Protein AF-A0AA47BTU5-F1 (afdb_monomer_lite)

Foldseek 3Di:
DDPDPDDDPPPPPPPDDDPPDQPDDDPPDDLVNLVVQLVVCVVVVVLVNSLVSLVVSCVVCVPPVQVVLVSLLSNLVSCVVVVVLVSSLVSLVVSLVCCVDPPCVVSYDCVSNVVSVVSNVVSVVVVVVVVVVVVVVVVQVVCVVVVHHDDPPDD

Radius of gyration: 24.14 Å; chains: 1; bounding box: 78×40×60 Å

pLDDT: mean 88.35, std 15.56, range [38.66, 98.88]

Structure (mmCIF, N/CA/C/O backbone):
data_AF-A0AA47BTU5-F1
#
_entry.id   AF-A0AA47BTU5-F1
#
loop_
_atom_site.group_PDB
_atom_site.id
_atom_site.type_symbol
_atom_site.label_atom_id
_atom_site.label_alt_id
_atom_site.label_comp_id
_atom_site.label_asym_id
_atom_site.label_entity_id
_atom_site.label_seq_id
_atom_site.pdbx_PDB_ins_code
_atom_site.Cartn_x
_atom_site.Cartn_y
_atom_site.Cartn_z
_atom_site.occupancy
_atom_site.B_iso_or_equiv
_atom_site.auth_seq_id
_atom_site.auth_comp_id
_atom_site.auth_asym_id
_atom_site.auth_atom_id
_atom_site.pdbx_PDB_model_num
ATOM 1 N N . MET A 1 1 ? -62.247 22.358 -17.827 1.00 45.25 1 MET A N 1
ATOM 2 C CA . MET A 1 1 ? -60.966 23.062 -17.586 1.00 45.25 1 MET A CA 1
ATOM 3 C C . MET A 1 1 ? -60.131 22.240 -16.612 1.00 45.25 1 MET A C 1
ATOM 5 O O . MET A 1 1 ? -60.279 22.400 -15.410 1.00 45.25 1 MET A O 1
ATOM 9 N N . SER A 1 2 ? -59.291 21.331 -17.106 1.00 38.66 2 SER A N 1
ATOM 10 C CA . SER A 1 2 ? -58.324 20.588 -16.287 1.00 38.66 2 SER A CA 1
ATOM 11 C C . SER A 1 2 ? -56.917 21.027 -16.691 1.00 38.66 2 SER A C 1
ATOM 13 O O . SER A 1 2 ? -56.407 20.650 -17.743 1.00 38.66 2 SER A O 1
ATOM 15 N N . LYS A 1 3 ? -56.288 21.888 -15.881 1.00 52.09 3 LYS A N 1
ATOM 16 C CA . LYS A 1 3 ? -54.864 22.195 -16.054 1.00 52.09 3 LYS A CA 1
ATOM 17 C C . LYS A 1 3 ? -54.056 21.037 -15.480 1.00 52.09 3 LYS A C 1
ATOM 19 O O . LYS A 1 3 ? -53.862 20.935 -14.274 1.00 52.09 3 LYS A O 1
ATOM 24 N N . LEU A 1 4 ? -53.601 20.182 -16.387 1.00 56.94 4 LEU A N 1
ATOM 25 C CA . LEU A 1 4 ? -52.515 19.234 -16.197 1.00 56.94 4 LEU A CA 1
ATOM 26 C C . LEU A 1 4 ? -51.273 20.009 -15.711 1.00 56.94 4 LEU A C 1
ATOM 28 O O . LEU A 1 4 ? -50.679 20.772 -16.471 1.00 56.94 4 LEU A O 1
ATOM 32 N N . ARG A 1 5 ? -50.897 19.873 -14.434 1.00 55.66 5 ARG A N 1
ATOM 33 C CA . ARG A 1 5 ? -49.618 20.386 -13.908 1.00 55.66 5 ARG A CA 1
ATOM 34 C C . ARG A 1 5 ? -48.661 19.218 -13.739 1.00 55.66 5 ARG A C 1
ATOM 36 O O . ARG A 1 5 ? -48.581 18.584 -12.696 1.00 55.66 5 ARG A O 1
ATOM 43 N N . TRP A 1 6 ? -47.975 18.936 -14.835 1.00 59.50 6 TRP A N 1
ATOM 44 C CA . TRP A 1 6 ? -47.004 17.870 -15.003 1.00 59.50 6 TRP A CA 1
ATOM 45 C C . TRP A 1 6 ? -45.601 18.398 -14.702 1.00 59.50 6 TRP A C 1
ATOM 47 O O . TRP A 1 6 ? -44.899 18.752 -15.629 1.00 59.50 6 TRP A O 1
ATOM 57 N N . TYR A 1 7 ? -45.198 18.522 -13.436 1.00 61.72 7 TYR A N 1
ATOM 58 C CA . TYR A 1 7 ? -43.794 18.796 -13.081 1.00 61.72 7 TYR A CA 1
ATOM 59 C C . TYR A 1 7 ? -43.521 18.302 -11.655 1.00 61.72 7 TYR A C 1
ATOM 61 O O . TYR A 1 7 ? -43.920 18.957 -10.693 1.00 61.72 7 TYR A O 1
ATOM 69 N N . PRO A 1 8 ? -42.879 17.126 -11.519 1.00 52.03 8 PRO A N 1
ATOM 70 C CA . PRO A 1 8 ? -41.523 17.151 -10.976 1.00 52.03 8 PRO A CA 1
ATOM 71 C C . PRO A 1 8 ? -40.633 16.070 -11.618 1.00 52.03 8 PRO A C 1
ATOM 73 O O . PRO A 1 8 ? -40.110 15.205 -10.929 1.00 52.03 8 PRO A O 1
ATOM 76 N N . PHE A 1 9 ? -40.462 16.074 -12.943 1.00 53.12 9 PHE A N 1
ATOM 77 C CA . PHE A 1 9 ? -39.547 15.120 -13.602 1.00 53.12 9 PHE A CA 1
ATOM 78 C C . PHE A 1 9 ? -38.161 15.714 -13.919 1.00 53.12 9 PHE A C 1
ATOM 80 O O . PHE A 1 9 ? -37.234 14.992 -14.264 1.00 53.12 9 PHE A O 1
ATOM 87 N N . ILE A 1 10 ? -37.982 17.030 -13.763 1.00 57.59 10 ILE A N 1
ATOM 88 C CA . ILE A 1 10 ? -36.786 17.743 -14.248 1.00 57.59 10 ILE A CA 1
ATOM 89 C C . ILE A 1 10 ? -35.705 17.996 -13.180 1.00 57.59 10 ILE A C 1
ATOM 91 O O . ILE A 1 10 ? -34.577 18.320 -13.532 1.00 57.59 10 ILE A O 1
ATOM 95 N N . CYS A 1 11 ? -35.958 17.736 -11.893 1.00 52.91 11 CYS A N 1
ATOM 96 C CA . CYS A 1 11 ? -34.945 17.955 -10.844 1.00 52.91 11 CYS A CA 1
ATOM 97 C C . CYS A 1 11 ? -34.056 16.737 -10.514 1.00 52.91 11 CYS A C 1
ATOM 99 O O . CYS A 1 11 ? -33.128 16.874 -9.725 1.00 52.91 11 CYS A O 1
ATOM 101 N N . ILE A 1 12 ? -34.292 15.553 -11.097 1.00 59.56 12 ILE A N 1
ATOM 102 C CA . ILE A 1 12 ? -33.595 14.306 -10.699 1.00 59.56 12 ILE A CA 1
ATOM 103 C C . ILE A 1 12 ? -32.366 13.984 -11.583 1.00 59.56 12 ILE A C 1
ATOM 105 O O . ILE A 1 12 ? -31.502 13.204 -11.192 1.00 59.56 12 ILE A O 1
ATOM 109 N N . LEU A 1 13 ? -32.206 14.628 -12.743 1.00 57.44 13 LEU A N 1
ATOM 110 C CA . LEU A 1 13 ? -31.162 14.285 -13.728 1.00 57.44 13 LEU A CA 1
ATOM 111 C C . LEU A 1 13 ? -29.791 14.965 -13.524 1.00 57.44 13 LEU A C 1
ATOM 113 O O . LEU A 1 13 ? -28.863 14.691 -14.280 1.00 57.44 13 LEU A O 1
ATOM 117 N N . ALA A 1 14 ? -29.615 15.811 -12.505 1.00 57.91 14 ALA A N 1
ATOM 118 C CA . ALA A 1 14 ? -28.391 16.610 -12.336 1.00 57.91 14 ALA A CA 1
ATOM 119 C C . ALA A 1 14 ? -27.249 15.932 -11.539 1.00 57.91 14 ALA A C 1
ATOM 121 O O . ALA A 1 14 ? -26.208 16.551 -11.339 1.00 57.91 14 ALA A O 1
ATOM 122 N N . LEU A 1 15 ? -27.393 14.675 -11.093 1.00 60.06 15 LEU A N 1
ATOM 123 C CA . LEU A 1 15 ? -26.379 13.995 -10.257 1.00 60.06 15 LEU A CA 1
ATOM 124 C C . LEU A 1 15 ? -25.435 13.042 -11.018 1.00 60.06 15 LEU A C 1
ATOM 126 O O . LEU A 1 15 ? -24.566 12.423 -10.407 1.00 60.06 15 LEU A O 1
ATOM 130 N N . PHE A 1 16 ? -25.550 12.933 -12.344 1.00 59.44 16 PHE A N 1
ATOM 131 C CA . PHE A 1 16 ? -24.781 11.976 -13.149 1.00 59.44 16 PHE A CA 1
ATOM 132 C C . PHE A 1 16 ? -23.864 12.647 -14.175 1.00 59.44 16 PHE A C 1
ATOM 134 O O . PHE A 1 16 ? -24.066 12.461 -15.367 1.00 59.44 16 PHE A O 1
ATOM 141 N N . SER A 1 17 ? -22.824 13.389 -13.779 1.00 54.69 17 SER A N 1
ATOM 142 C CA . SER A 1 17 ? -21.679 13.526 -14.699 1.00 54.69 17 SER A CA 1
ATOM 143 C C . SER A 1 17 ? -20.407 14.057 -14.052 1.00 54.69 17 SER A C 1
ATOM 145 O O . SER A 1 17 ? -20.026 15.205 -14.225 1.00 54.69 17 SER A O 1
ATOM 147 N N . CYS A 1 18 ? -19.702 13.181 -13.344 1.00 52.81 18 CYS A N 1
ATOM 148 C CA . CYS A 1 18 ? -18.249 13.288 -13.206 1.00 52.81 18 CYS A CA 1
ATOM 149 C C . CYS A 1 18 ? -17.637 11.881 -13.202 1.00 52.81 18 CYS A C 1
ATOM 151 O O . CYS A 1 18 ? -16.821 11.524 -12.354 1.00 52.81 18 CYS A O 1
ATOM 153 N N . ALA A 1 19 ? -18.041 11.043 -14.163 1.00 61.81 19 ALA A N 1
ATOM 154 C CA . ALA A 1 19 ? -17.304 9.823 -14.471 1.00 61.81 19 ALA A CA 1
ATOM 155 C C . ALA A 1 19 ? -15.995 10.226 -15.171 1.00 61.81 19 ALA A C 1
ATOM 157 O O . ALA A 1 19 ? -15.905 10.274 -16.397 1.00 61.81 19 ALA A O 1
ATOM 158 N N . GLY A 1 20 ? -14.984 10.597 -14.380 1.00 59.19 20 GLY A N 1
ATOM 159 C CA . GLY A 1 20 ? -13.660 10.940 -14.883 1.00 59.19 20 GLY A CA 1
ATOM 160 C C . GLY A 1 20 ? -13.059 9.753 -15.632 1.00 59.19 20 GLY A C 1
ATOM 161 O O . GLY A 1 20 ? -12.618 8.786 -15.011 1.00 59.19 20 GLY A O 1
ATOM 162 N N . ARG A 1 21 ? -13.040 9.825 -16.968 1.00 67.44 21 ARG A N 1
ATOM 163 C CA . ARG A 1 21 ? -12.449 8.798 -17.835 1.00 67.44 21 ARG A CA 1
ATOM 164 C C . ARG A 1 21 ? -10.985 8.575 -17.435 1.00 67.44 21 ARG A C 1
ATOM 166 O O . ARG A 1 21 ? -10.254 9.524 -17.130 1.00 67.44 21 ARG A O 1
ATOM 173 N N . ILE A 1 22 ? -10.551 7.319 -17.385 1.00 65.88 22 ILE A N 1
ATOM 174 C CA . ILE A 1 22 ? -9.131 6.998 -17.210 1.00 65.88 22 ILE A CA 1
ATOM 175 C C . ILE A 1 22 ? -8.420 7.439 -18.495 1.00 65.88 22 ILE A C 1
ATOM 177 O O . ILE A 1 22 ? -8.830 7.050 -19.588 1.00 65.88 22 ILE A O 1
ATOM 181 N N . LYS A 1 23 ? -7.412 8.314 -18.372 1.00 71.19 23 LYS A N 1
ATOM 182 C CA . LYS A 1 23 ? -6.594 8.748 -19.511 1.00 71.19 23 LYS A CA 1
ATOM 183 C C . LYS A 1 23 ? -5.896 7.510 -20.084 1.00 71.19 23 LYS A C 1
ATOM 185 O O . LYS A 1 23 ? -5.436 6.672 -19.310 1.00 71.19 23 LYS A O 1
ATOM 190 N N . GLN A 1 24 ? -5.866 7.376 -21.410 1.00 78.25 24 GLN A N 1
ATOM 191 C CA . GLN A 1 24 ? -5.160 6.269 -22.058 1.00 78.25 24 GLN A CA 1
ATOM 192 C C . GLN A 1 24 ? -3.696 6.245 -21.595 1.00 78.25 24 GLN A C 1
ATOM 194 O O . GLN A 1 24 ? -3.078 7.301 -21.449 1.00 78.25 24 GLN A O 1
ATOM 199 N N . ILE A 1 25 ? -3.187 5.044 -21.311 1.00 86.94 25 ILE A N 1
ATOM 200 C CA . ILE A 1 25 ? -1.791 4.842 -20.923 1.00 86.94 25 ILE A CA 1
ATOM 201 C C . ILE A 1 25 ? -0.948 4.910 -22.182 1.00 86.94 25 ILE A C 1
ATOM 203 O O . ILE A 1 25 ? -1.197 4.172 -23.134 1.00 86.94 25 ILE A O 1
ATOM 207 N N . ASP A 1 26 ? 0.065 5.760 -22.144 1.00 89.19 26 ASP A N 1
ATOM 208 C CA . ASP A 1 26 ? 1.062 5.847 -23.195 1.00 89.19 26 ASP A CA 1
ATOM 209 C C . ASP A 1 26 ? 1.895 4.546 -23.236 1.00 89.19 26 ASP A C 1
ATOM 211 O O . ASP A 1 26 ? 2.387 4.086 -22.192 1.00 89.19 26 ASP A O 1
ATOM 215 N N . PRO A 1 27 ? 2.027 3.891 -24.398 1.00 89.50 27 PRO A N 1
ATOM 216 C CA . PRO A 1 27 ? 2.898 2.731 -24.556 1.00 89.50 27 PRO A CA 1
ATOM 217 C C . PRO A 1 27 ? 4.356 2.995 -24.154 1.00 89.50 27 PRO A C 1
ATOM 219 O O . PRO A 1 27 ? 4.998 2.071 -23.663 1.00 89.50 27 PRO A O 1
ATOM 222 N N . GLU A 1 28 ? 4.842 4.232 -24.280 1.00 92.38 28 GLU A N 1
ATOM 223 C CA . GLU A 1 28 ? 6.251 4.604 -24.077 1.00 92.38 28 GLU A CA 1
ATOM 224 C C . GLU A 1 28 ? 6.577 5.069 -22.647 1.00 92.38 28 GLU A C 1
ATOM 226 O O . GLU A 1 28 ? 7.697 5.492 -22.358 1.00 92.38 28 GLU A O 1
ATOM 231 N N . TRP A 1 29 ? 5.616 5.013 -21.719 1.00 94.12 29 TRP A N 1
ATOM 232 C CA . TRP A 1 29 ? 5.878 5.376 -20.324 1.00 94.12 29 TRP A CA 1
ATOM 233 C C . TRP A 1 29 ? 6.939 4.488 -19.687 1.00 94.12 29 TRP A C 1
ATOM 235 O O . TRP A 1 29 ? 6.750 3.281 -19.609 1.00 94.12 29 TRP A O 1
ATOM 245 N N . THR A 1 30 ? 7.976 5.128 -19.144 1.00 96.44 30 THR A N 1
ATOM 246 C CA . THR A 1 30 ? 9.008 4.526 -18.289 1.00 96.44 30 THR A CA 1
ATOM 247 C C . THR A 1 30 ? 8.463 4.142 -16.909 1.00 96.44 30 THR A C 1
ATOM 249 O O . THR A 1 30 ? 7.379 4.595 -16.516 1.00 96.44 30 THR A O 1
ATOM 252 N N . GLU A 1 31 ? 9.230 3.374 -16.119 1.00 95.56 31 GLU A N 1
ATOM 253 C CA . GLU A 1 31 ? 8.848 3.038 -14.738 1.00 95.56 31 GLU A CA 1
ATOM 254 C C . GLU A 1 31 ? 8.541 4.294 -13.914 1.00 95.56 31 GLU A C 1
ATOM 256 O O . GLU A 1 31 ? 7.499 4.394 -13.263 1.00 95.56 31 GLU A O 1
ATOM 261 N N . GLU A 1 32 ? 9.412 5.301 -13.996 1.00 95.69 32 GLU A N 1
ATOM 262 C CA . GLU A 1 32 ? 9.258 6.567 -13.277 1.00 95.69 32 GLU A CA 1
ATOM 263 C C . GLU A 1 32 ? 7.968 7.299 -13.646 1.00 95.69 32 GLU A C 1
ATOM 265 O O . GLU A 1 32 ? 7.334 7.926 -12.788 1.00 95.69 32 GLU A O 1
ATOM 270 N N . MET A 1 33 ? 7.557 7.222 -14.915 1.00 96.62 33 MET A N 1
ATOM 271 C CA . MET A 1 33 ? 6.343 7.882 -15.371 1.00 96.62 33 MET A CA 1
ATOM 272 C C . MET A 1 33 ? 5.103 7.252 -14.736 1.00 96.62 33 MET A C 1
ATOM 274 O O . MET A 1 33 ? 4.218 7.988 -14.295 1.00 96.62 33 MET A O 1
ATOM 278 N N . PHE A 1 34 ? 5.061 5.924 -14.581 1.00 97.50 34 PHE A N 1
ATOM 279 C CA . PHE A 1 34 ? 3.972 5.264 -13.854 1.00 97.50 34 PHE A CA 1
ATOM 280 C C . PHE A 1 34 ? 3.856 5.770 -12.414 1.00 97.50 34 PHE A C 1
ATOM 282 O O . PHE A 1 34 ? 2.764 6.147 -11.983 1.00 97.50 34 PHE A O 1
ATOM 289 N N . PHE A 1 35 ? 4.974 5.854 -11.689 1.00 97.38 35 PHE A N 1
ATOM 290 C CA . PHE A 1 35 ? 4.983 6.350 -10.309 1.00 97.38 35 PHE A CA 1
ATOM 291 C C . PHE A 1 35 ? 4.602 7.828 -10.216 1.00 97.38 35 PHE A C 1
ATOM 293 O O . PHE A 1 35 ? 3.815 8.213 -9.346 1.00 97.38 35 PHE A O 1
ATOM 300 N N . ARG A 1 36 ? 5.103 8.663 -11.134 1.00 97.12 36 ARG A N 1
ATOM 301 C CA . ARG A 1 36 ? 4.740 10.084 -11.207 1.00 97.12 36 ARG A CA 1
ATOM 302 C C . ARG A 1 36 ? 3.235 10.252 -11.415 1.00 97.12 36 ARG A C 1
ATOM 304 O O . ARG A 1 36 ? 2.592 10.983 -10.665 1.00 97.12 36 ARG A O 1
ATOM 311 N N . GLN A 1 37 ? 2.664 9.559 -12.398 1.00 96.44 37 GLN A N 1
ATOM 312 C CA . GLN A 1 37 ? 1.238 9.659 -12.721 1.00 96.44 37 GLN A CA 1
ATOM 313 C C . GLN A 1 37 ? 0.353 9.070 -11.615 1.00 96.44 37 GLN A C 1
ATOM 315 O O . GLN A 1 37 ? -0.711 9.619 -11.319 1.00 96.44 37 GLN A O 1
ATOM 320 N N . ALA A 1 38 ? 0.790 7.989 -10.963 1.00 96.88 38 ALA A N 1
ATOM 321 C CA . ALA A 1 38 ? 0.096 7.419 -9.812 1.00 96.88 38 ALA A CA 1
ATOM 322 C C . ALA A 1 38 ? 0.076 8.376 -8.618 1.00 96.88 38 ALA A C 1
ATOM 324 O O . ALA A 1 38 ? -0.971 8.528 -7.986 1.00 96.88 38 ALA A O 1
ATOM 325 N N . ARG A 1 39 ? 1.181 9.081 -8.352 1.00 96.19 39 ARG A N 1
ATOM 326 C CA . ARG A 1 39 ? 1.242 10.102 -7.300 1.00 96.19 39 ARG A CA 1
ATOM 327 C C . ARG A 1 39 ? 0.346 11.300 -7.602 1.00 96.19 39 ARG A C 1
ATOM 329 O O . ARG A 1 39 ? -0.452 11.664 -6.751 1.00 96.19 39 ARG A O 1
ATOM 336 N N . LEU A 1 40 ? 0.374 11.823 -8.827 1.00 96.69 40 LEU A N 1
ATOM 337 C CA . LEU A 1 40 ? -0.550 12.891 -9.231 1.00 96.69 40 LEU A CA 1
ATOM 338 C C . LEU A 1 40 ? -2.015 12.465 -9.054 1.00 96.69 40 LEU A C 1
ATOM 340 O O . LEU A 1 40 ? -2.827 13.207 -8.511 1.00 96.69 40 LEU A O 1
ATOM 344 N N . ALA A 1 41 ? -2.356 11.232 -9.440 1.00 95.94 41 ALA A N 1
ATOM 345 C CA . ALA A 1 41 ? -3.695 10.700 -9.207 1.00 95.94 41 ALA A CA 1
ATOM 346 C C . ALA A 1 41 ? -4.030 10.574 -7.708 1.00 95.94 41 ALA A C 1
ATOM 348 O O . ALA A 1 41 ? -5.185 10.754 -7.330 1.00 95.94 41 ALA A O 1
ATOM 349 N N . MET A 1 42 ? -3.051 10.271 -6.855 1.00 95.75 42 MET A N 1
ATOM 350 C CA . MET A 1 42 ? -3.219 10.227 -5.400 1.00 95.75 42 MET A CA 1
ATOM 351 C C . MET A 1 42 ? -3.466 11.603 -4.789 1.00 95.75 42 MET A C 1
ATOM 353 O O . MET A 1 42 ? -4.358 11.716 -3.945 1.00 95.75 42 MET A O 1
ATOM 357 N N . ASP A 1 43 ? -2.717 12.611 -5.230 1.00 96.19 43 ASP A N 1
ATOM 358 C CA . ASP A 1 43 ? -2.848 14.003 -4.787 1.00 96.19 43 ASP A CA 1
ATOM 359 C C . ASP A 1 43 ? -4.217 14.580 -5.189 1.00 96.19 43 ASP A C 1
ATOM 361 O O . ASP A 1 43 ? -4.830 15.341 -4.445 1.00 96.19 43 ASP A O 1
ATOM 365 N N . GLU A 1 44 ? -4.762 14.127 -6.321 1.00 96.00 44 GLU A N 1
ATOM 366 C CA . GLU A 1 44 ? -6.119 14.442 -6.787 1.00 96.00 44 GLU A CA 1
ATOM 367 C C . GLU A 1 44 ? -7.220 13.545 -6.175 1.00 96.00 44 GLU A C 1
ATOM 369 O O . GLU A 1 44 ? -8.365 13.577 -6.634 1.00 96.00 44 GLU A O 1
ATOM 374 N N . TYR A 1 45 ? -6.905 12.693 -5.191 1.00 95.25 45 TYR A N 1
ATOM 375 C CA . TYR A 1 45 ? -7.830 11.714 -4.586 1.00 95.25 45 TYR A CA 1
ATOM 376 C C . TYR A 1 45 ? -8.461 10.719 -5.589 1.00 95.25 45 TYR A C 1
ATOM 378 O O . TYR A 1 45 ? -9.438 10.026 -5.291 1.00 95.25 45 TYR A O 1
ATOM 386 N N . ARG A 1 46 ? -7.886 10.573 -6.788 1.00 95.50 46 ARG A N 1
ATOM 387 C CA . ARG A 1 46 ? -8.323 9.650 -7.849 1.00 95.50 46 ARG A CA 1
ATOM 388 C C . ARG A 1 46 ? -7.758 8.245 -7.626 1.00 95.50 46 ARG A C 1
ATOM 390 O O . ARG A 1 46 ? -7.048 7.694 -8.468 1.00 95.50 46 ARG A O 1
ATOM 397 N N . TYR A 1 47 ? -8.132 7.623 -6.510 1.00 96.38 47 TYR A N 1
ATOM 398 C CA . TYR A 1 47 ? -7.589 6.333 -6.061 1.00 96.38 47 TYR A CA 1
ATOM 399 C C . TYR A 1 47 ? -7.695 5.199 -7.083 1.00 96.38 47 TYR A C 1
ATOM 401 O O . TYR A 1 47 ? -6.724 4.482 -7.305 1.00 96.38 47 TYR A O 1
ATOM 409 N N . LYS A 1 48 ? -8.833 5.070 -7.778 1.00 95.88 48 LYS A N 1
ATOM 410 C CA . LYS A 1 48 ? -9.006 4.047 -8.826 1.00 95.88 48 LYS A CA 1
ATOM 411 C C . LYS A 1 48 ? -7.994 4.204 -9.965 1.00 95.88 48 LYS A C 1
ATOM 413 O O . LYS A 1 48 ? -7.518 3.213 -10.506 1.00 95.88 48 LYS A O 1
ATOM 418 N N . ARG A 1 49 ? -7.645 5.447 -10.311 1.00 95.38 49 ARG A N 1
ATOM 419 C CA . ARG A 1 49 ? -6.658 5.744 -11.353 1.00 95.38 49 ARG A CA 1
ATOM 420 C C . ARG A 1 49 ? -5.239 5.433 -10.875 1.00 95.38 49 ARG A C 1
ATOM 422 O O . ARG A 1 49 ? -4.483 4.831 -11.625 1.00 95.38 49 ARG A O 1
ATOM 429 N N . ALA A 1 50 ? -4.905 5.771 -9.630 1.00 97.38 50 ALA A N 1
ATOM 430 C CA . ALA A 1 50 ? -3.620 5.400 -9.039 1.00 97.38 50 ALA A CA 1
ATOM 431 C C . ALA A 1 50 ? -3.441 3.871 -8.969 1.00 97.38 50 ALA A C 1
ATOM 433 O O . ALA A 1 50 ? -2.414 3.354 -9.401 1.00 97.38 50 ALA A O 1
ATOM 434 N N . LEU A 1 51 ? -4.474 3.140 -8.521 1.00 97.75 51 LEU A N 1
ATOM 435 C CA . LEU A 1 51 ? -4.493 1.671 -8.534 1.00 97.75 51 LEU A CA 1
ATOM 436 C C . LEU A 1 51 ? -4.264 1.109 -9.937 1.00 97.75 51 LEU A C 1
ATOM 438 O O . LEU A 1 51 ? -3.502 0.159 -10.093 1.00 97.75 51 LEU A O 1
ATOM 442 N N . TYR A 1 52 ? -4.907 1.701 -10.945 1.00 96.81 52 TYR A N 1
ATOM 443 C CA . TYR A 1 52 ? -4.739 1.291 -12.334 1.00 96.81 52 TYR A CA 1
ATOM 444 C C . TYR A 1 52 ? -3.297 1.488 -12.816 1.00 96.81 52 TYR A C 1
ATOM 446 O O . TYR A 1 52 ? -2.714 0.555 -13.358 1.00 96.81 52 TYR A O 1
ATOM 454 N N . TYR A 1 53 ? -2.684 2.648 -12.562 1.00 97.69 53 TYR A N 1
ATOM 455 C CA . TYR A 1 53 ? -1.299 2.903 -12.967 1.00 97.69 53 TYR A CA 1
ATOM 456 C C . TYR A 1 53 ? -0.298 1.959 -12.292 1.00 97.69 53 TYR A C 1
ATOM 458 O O . TYR A 1 53 ? 0.539 1.388 -12.986 1.00 97.69 53 TYR A O 1
ATOM 466 N N . TYR A 1 54 ? -0.419 1.714 -10.984 1.00 98.31 54 TYR A N 1
ATOM 467 C CA . TYR A 1 54 ? 0.426 0.722 -10.308 1.00 98.31 54 TYR A CA 1
ATOM 468 C C . TYR A 1 54 ? 0.169 -0.707 -10.802 1.00 98.31 54 TYR A C 1
ATOM 470 O O . TYR A 1 54 ? 1.103 -1.495 -10.915 1.00 98.31 54 TYR A O 1
ATOM 478 N N . GLY A 1 55 ? -1.081 -1.048 -11.124 1.00 97.69 55 GLY A N 1
ATOM 479 C CA . GLY A 1 55 ? -1.422 -2.343 -11.712 1.00 97.69 55 GLY A CA 1
ATOM 480 C C . GLY A 1 55 ? -0.755 -2.556 -13.070 1.00 97.69 55 GLY A C 1
ATOM 481 O O . GLY A 1 55 ? -0.155 -3.601 -13.295 1.00 97.69 55 GLY A O 1
ATOM 482 N N . VAL A 1 56 ? -0.800 -1.556 -13.954 1.00 97.38 56 VAL A N 1
ATOM 483 C CA . VAL A 1 56 ? -0.151 -1.656 -15.271 1.00 97.38 56 VAL A CA 1
ATOM 484 C C . VAL A 1 56 ? 1.369 -1.656 -15.156 1.00 97.38 56 VAL A C 1
ATOM 486 O O . VAL A 1 56 ? 2.014 -2.408 -15.882 1.00 97.38 56 VAL A O 1
ATOM 489 N N . PHE A 1 57 ? 1.940 -0.897 -14.219 1.00 98.12 57 PHE A N 1
ATOM 490 C CA . PHE A 1 57 ? 3.368 -0.966 -13.915 1.00 98.12 57 PHE A CA 1
ATOM 491 C C . PHE A 1 57 ? 3.814 -2.402 -13.586 1.00 98.12 57 PHE A C 1
ATOM 493 O O . PHE A 1 57 ? 4.744 -2.902 -14.210 1.00 98.12 57 PHE A O 1
ATOM 500 N N . LEU A 1 58 ? 3.104 -3.091 -12.684 1.00 98.06 58 LEU A N 1
ATOM 501 C CA . LEU A 1 58 ? 3.424 -4.471 -12.287 1.00 98.06 58 LEU A CA 1
ATOM 502 C C . LEU A 1 58 ? 3.323 -5.475 -13.447 1.00 98.06 58 LEU A C 1
ATOM 504 O O . LEU A 1 58 ? 4.012 -6.488 -13.439 1.00 98.06 58 LEU A O 1
ATOM 508 N N . VAL A 1 59 ? 2.474 -5.196 -14.440 1.00 97.44 59 VAL A N 1
ATOM 509 C CA . VAL A 1 59 ? 2.343 -6.028 -15.646 1.00 97.44 59 VAL A CA 1
ATOM 510 C C . VAL A 1 59 ? 3.453 -5.734 -16.657 1.00 97.44 59 VAL A C 1
ATOM 512 O O . VAL A 1 59 ? 3.960 -6.661 -17.280 1.00 97.44 59 VAL A O 1
ATOM 515 N N . ARG A 1 60 ? 3.826 -4.461 -16.847 1.00 97.00 60 ARG A N 1
ATOM 516 C CA . ARG A 1 60 ? 4.831 -4.053 -17.846 1.00 97.00 60 ARG A CA 1
ATOM 517 C C . ARG A 1 60 ? 6.272 -4.262 -17.384 1.00 97.00 60 ARG A C 1
ATOM 519 O O . ARG A 1 60 ? 7.132 -4.493 -18.224 1.00 97.00 60 ARG A O 1
ATOM 526 N N . TYR A 1 61 ? 6.522 -4.197 -16.078 1.00 97.06 61 TYR A N 1
ATOM 527 C CA . TYR A 1 61 ? 7.857 -4.302 -15.481 1.00 97.06 61 TYR A CA 1
ATOM 528 C C . TYR A 1 61 ? 7.917 -5.400 -14.405 1.00 97.06 61 TYR A C 1
ATOM 530 O O . TYR A 1 61 ? 8.247 -5.109 -13.253 1.00 97.06 61 TYR A O 1
ATOM 538 N N . PRO A 1 62 ? 7.595 -6.665 -14.742 1.00 96.44 62 PRO A N 1
ATOM 539 C CA . PRO A 1 62 ? 7.483 -7.742 -13.754 1.00 96.44 62 PRO A CA 1
ATOM 540 C C . PRO A 1 62 ? 8.817 -8.089 -13.073 1.00 96.44 62 PRO A C 1
ATOM 542 O O . PRO A 1 62 ? 8.821 -8.599 -11.956 1.00 96.44 62 PRO A O 1
ATOM 545 N N . GLU A 1 63 ? 9.945 -7.794 -13.722 1.00 96.06 63 GLU A N 1
ATOM 546 C CA . GLU A 1 63 ? 11.295 -8.084 -13.217 1.00 96.06 63 GLU A CA 1
ATOM 547 C C . GLU A 1 63 ? 11.894 -6.936 -12.394 1.00 96.06 63 GLU A C 1
ATOM 549 O O . GLU A 1 63 ? 12.943 -7.094 -11.769 1.00 96.06 63 GLU A O 1
ATOM 554 N N . ASN A 1 64 ? 11.2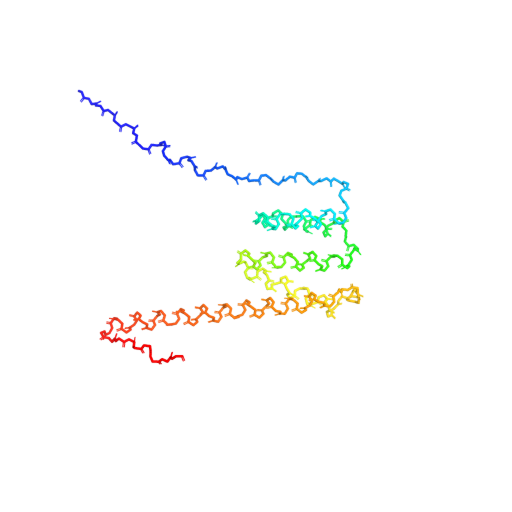33 -5.774 -12.340 1.00 97.00 64 ASN A N 1
ATOM 555 C CA . ASN A 1 64 ? 11.697 -4.651 -11.529 1.00 97.00 64 ASN A CA 1
ATOM 556 C C . ASN A 1 64 ? 11.279 -4.853 -10.064 1.00 97.00 64 ASN A C 1
ATOM 558 O O . ASN A 1 64 ? 10.416 -4.153 -9.533 1.00 97.00 64 ASN A O 1
ATOM 562 N N . TYR A 1 65 ? 11.878 -5.850 -9.408 1.00 97.12 65 TYR A N 1
ATOM 563 C CA . TYR A 1 65 ? 11.527 -6.291 -8.056 1.00 97.12 65 TYR A CA 1
ATOM 564 C C . TYR A 1 65 ? 11.613 -5.168 -7.013 1.00 97.12 65 TYR A C 1
ATOM 566 O O . TYR A 1 65 ? 10.780 -5.116 -6.101 1.00 97.12 65 TYR A O 1
ATOM 574 N N . GLN A 1 66 ? 12.576 -4.245 -7.154 1.00 96.31 66 GLN A N 1
ATOM 575 C CA . GLN A 1 66 ? 12.704 -3.106 -6.242 1.00 96.31 66 GLN A CA 1
ATOM 576 C C . GLN A 1 66 ? 11.503 -2.162 -6.328 1.00 96.31 66 GLN A C 1
ATOM 578 O O . GLN A 1 66 ? 11.025 -1.700 -5.292 1.00 96.31 66 GLN A O 1
ATOM 583 N N . LEU A 1 67 ? 11.008 -1.859 -7.532 1.00 97.50 67 LEU A N 1
ATOM 584 C CA . LEU A 1 67 ? 9.844 -0.988 -7.705 1.00 97.50 67 LEU A CA 1
ATOM 585 C C . LEU A 1 67 ? 8.516 -1.743 -7.582 1.00 97.50 67 LEU A C 1
ATOM 587 O O . LEU A 1 67 ? 7.524 -1.153 -7.150 1.00 97.50 67 LEU A O 1
ATOM 591 N N . ALA A 1 68 ? 8.488 -3.044 -7.870 1.00 97.94 68 ALA A N 1
ATOM 592 C CA . ALA A 1 68 ? 7.310 -3.890 -7.701 1.00 97.94 68 ALA A CA 1
ATOM 593 C C . ALA A 1 68 ? 6.819 -3.878 -6.249 1.00 97.94 68 ALA A C 1
ATOM 595 O O . ALA A 1 68 ? 5.644 -3.600 -6.008 1.00 97.94 68 ALA A O 1
ATOM 596 N N . ILE A 1 69 ? 7.722 -4.050 -5.272 1.00 98.25 69 ILE A N 1
ATOM 597 C CA . ILE A 1 69 ? 7.337 -4.021 -3.852 1.00 98.25 69 ILE A CA 1
ATOM 598 C C . ILE A 1 69 ? 6.773 -2.651 -3.434 1.00 98.25 69 ILE A C 1
ATOM 600 O O . ILE A 1 69 ? 5.875 -2.574 -2.595 1.00 98.25 69 ILE A O 1
ATOM 604 N N . VAL A 1 70 ? 7.246 -1.561 -4.057 1.00 98.38 70 VAL A N 1
ATOM 605 C CA . VAL A 1 70 ? 6.705 -0.213 -3.821 1.00 98.38 70 VAL A CA 1
ATOM 606 C C . VAL A 1 70 ? 5.291 -0.102 -4.381 1.00 98.38 70 VAL A C 1
ATOM 608 O O . VAL A 1 70 ? 4.389 0.333 -3.670 1.00 98.38 70 VAL A O 1
ATOM 611 N N . ALA A 1 71 ? 5.082 -0.503 -5.636 1.00 98.62 71 ALA A N 1
ATOM 612 C CA . ALA A 1 71 ? 3.774 -0.441 -6.283 1.00 98.62 71 ALA A CA 1
ATOM 613 C C . ALA A 1 71 ? 2.733 -1.316 -5.562 1.00 98.62 71 ALA A C 1
ATOM 615 O O . ALA A 1 71 ? 1.578 -0.915 -5.412 1.00 98.62 71 ALA A O 1
ATOM 616 N N . GLU A 1 72 ? 3.132 -2.491 -5.078 1.00 98.69 72 GLU A N 1
ATOM 617 C CA . GLU A 1 72 ? 2.278 -3.374 -4.278 1.00 98.69 72 GLU A CA 1
ATOM 618 C C . GLU A 1 72 ? 1.876 -2.730 -2.952 1.00 98.69 72 GLU A C 1
ATOM 620 O O . GLU A 1 72 ? 0.683 -2.678 -2.634 1.00 98.69 72 GLU A O 1
ATOM 625 N N . TYR A 1 73 ? 2.842 -2.164 -2.221 1.00 98.75 73 TYR A N 1
ATOM 626 C CA . TYR A 1 73 ? 2.557 -1.422 -0.995 1.00 98.75 73 TYR A CA 1
ATOM 627 C C . TYR A 1 73 ? 1.610 -0.246 -1.249 1.00 98.75 73 TYR A C 1
ATOM 629 O O . TYR A 1 73 ? 0.638 -0.064 -0.517 1.00 98.75 73 TYR A O 1
ATOM 637 N N . GLU A 1 74 ? 1.844 0.536 -2.303 1.00 98.56 74 GLU A N 1
ATOM 638 C CA . GLU A 1 74 ? 0.987 1.671 -2.647 1.00 98.56 74 GLU A CA 1
ATOM 639 C C . GLU A 1 74 ? -0.447 1.221 -2.956 1.00 98.56 74 GLU A C 1
ATOM 641 O O . GLU A 1 74 ? -1.404 1.852 -2.506 1.00 98.56 74 GLU A O 1
ATOM 646 N N . ARG A 1 75 ? -0.636 0.084 -3.640 1.00 98.75 75 ARG A N 1
ATOM 647 C CA . ARG A 1 75 ? -1.974 -0.495 -3.859 1.00 98.75 75 ARG A CA 1
ATOM 648 C C . ARG A 1 75 ? -2.652 -0.910 -2.548 1.00 98.75 75 ARG A C 1
ATOM 650 O O . ARG A 1 75 ? -3.854 -0.661 -2.381 1.00 98.75 75 ARG A O 1
ATOM 657 N N . ALA A 1 76 ? -1.905 -1.498 -1.614 1.00 98.75 76 ALA A N 1
ATOM 658 C CA . ALA A 1 76 ? -2.405 -1.847 -0.284 1.00 98.75 76 ALA A CA 1
ATOM 659 C C . ALA A 1 76 ? -2.809 -0.592 0.511 1.00 98.75 76 ALA A C 1
ATOM 661 O O . ALA A 1 76 ? -3.921 -0.501 1.041 1.00 98.75 76 ALA A O 1
ATOM 662 N N . PHE A 1 77 ? -1.953 0.431 0.497 1.00 98.62 77 PHE A N 1
ATOM 663 C CA . PHE A 1 77 ? -2.194 1.706 1.163 1.00 98.62 77 PHE A CA 1
ATOM 664 C C . PHE A 1 77 ? -3.381 2.471 0.573 1.00 98.62 77 PHE A C 1
ATOM 666 O O . PHE A 1 77 ? -4.200 3.019 1.315 1.00 98.62 77 PHE A O 1
ATOM 673 N N . ILE A 1 78 ? -3.541 2.467 -0.751 1.00 98.56 78 ILE A N 1
ATOM 674 C CA . ILE A 1 78 ? -4.726 3.032 -1.404 1.00 98.56 78 ILE A CA 1
ATOM 675 C C . ILE A 1 78 ? -5.992 2.302 -0.952 1.00 98.56 78 ILE A C 1
ATOM 677 O O . ILE A 1 78 ? -6.974 2.957 -0.603 1.00 98.56 78 ILE A O 1
ATOM 681 N N . SER A 1 79 ? -5.965 0.968 -0.901 1.00 98.50 79 SER A N 1
ATOM 682 C CA . SER A 1 79 ? -7.104 0.171 -0.424 1.00 98.50 79 S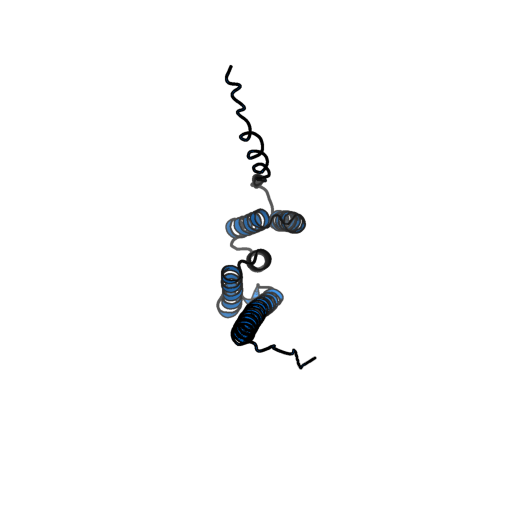ER A CA 1
ATOM 683 C C . SER A 1 79 ? -7.466 0.526 1.021 1.00 98.50 79 SER A C 1
ATOM 685 O O . SER A 1 79 ? -8.643 0.714 1.333 1.00 98.50 79 SER A O 1
ATOM 687 N N . TYR A 1 80 ? -6.462 0.736 1.879 1.00 98.38 80 TYR A N 1
ATOM 688 C CA . TYR A 1 80 ? -6.660 1.233 3.241 1.00 98.38 80 TYR A CA 1
ATOM 689 C C . TYR A 1 80 ? -7.305 2.630 3.262 1.00 98.38 80 TYR A C 1
ATOM 691 O O . TYR A 1 80 ? -8.276 2.841 3.993 1.00 98.38 80 TYR A O 1
ATOM 699 N N . LYS A 1 81 ? -6.821 3.576 2.439 1.00 97.00 81 LYS A N 1
ATOM 700 C CA . LYS A 1 81 ? -7.401 4.931 2.335 1.00 97.00 81 LYS A CA 1
ATOM 701 C C . LYS A 1 81 ? -8.843 4.925 1.829 1.00 97.00 81 LYS A C 1
ATOM 703 O O . LYS A 1 81 ? -9.632 5.764 2.249 1.00 97.00 81 LYS A O 1
ATOM 708 N N . MET A 1 82 ? -9.197 3.970 0.973 1.00 97.25 82 MET A N 1
ATOM 709 C CA . MET A 1 82 ? -10.563 3.775 0.482 1.00 97.25 82 MET A CA 1
ATOM 710 C C . MET A 1 82 ? -11.497 3.108 1.506 1.00 97.25 82 MET A C 1
ATOM 712 O O . MET A 1 82 ? -12.675 2.937 1.213 1.00 97.25 82 MET A O 1
ATOM 716 N N . GLY A 1 83 ? -10.999 2.715 2.686 1.00 96.56 83 GLY A N 1
ATOM 717 C CA . GLY A 1 83 ? -11.780 1.993 3.696 1.00 96.56 83 GLY A CA 1
ATOM 718 C C . GLY A 1 83 ? -11.961 0.501 3.397 1.00 96.56 83 GLY A C 1
ATOM 719 O O . GLY A 1 83 ? -12.636 -0.199 4.148 1.00 96.56 83 GLY A O 1
ATOM 720 N N . ASN A 1 84 ? -11.320 -0.013 2.344 1.00 97.75 84 ASN A N 1
ATOM 721 C CA . ASN A 1 84 ? -11.366 -1.422 1.961 1.00 97.75 84 ASN A CA 1
ATOM 722 C C . ASN A 1 84 ? -10.391 -2.234 2.826 1.00 97.75 84 ASN A C 1
ATOM 724 O O . ASN A 1 84 ? -9.394 -2.763 2.334 1.00 97.75 84 ASN A O 1
ATOM 728 N N . TYR A 1 85 ? -10.649 -2.296 4.134 1.00 97.75 85 TYR A N 1
ATOM 729 C CA . TYR A 1 85 ? -9.699 -2.837 5.110 1.00 97.75 85 TYR A CA 1
ATOM 730 C C . TYR A 1 85 ? -9.396 -4.326 4.931 1.00 97.75 85 TYR A C 1
ATOM 732 O O . TYR A 1 85 ? -8.264 -4.723 5.178 1.00 97.75 85 TYR A O 1
ATOM 740 N N . ALA A 1 86 ? -10.359 -5.125 4.459 1.00 97.62 86 ALA A N 1
ATOM 741 C CA . ALA A 1 86 ? -10.118 -6.531 4.128 1.00 97.62 86 ALA A CA 1
ATOM 742 C C . ALA A 1 86 ? -9.061 -6.657 3.016 1.00 97.62 86 ALA A C 1
ATOM 744 O O . ALA A 1 86 ? -7.993 -7.209 3.241 1.00 97.62 86 ALA A O 1
ATOM 745 N N . ILE A 1 87 ? -9.297 -5.998 1.874 1.00 98.19 87 ILE A N 1
ATOM 746 C CA . ILE A 1 87 ? -8.372 -5.994 0.729 1.00 98.19 87 ILE A CA 1
ATOM 747 C C . ILE A 1 87 ? -7.003 -5.430 1.127 1.00 98.19 87 ILE A C 1
ATOM 749 O O . ILE A 1 87 ? -5.969 -5.958 0.731 1.00 98.19 87 ILE A O 1
ATOM 753 N N . ALA A 1 88 ? -6.978 -4.350 1.911 1.00 98.69 88 ALA A N 1
ATOM 754 C CA . ALA A 1 88 ? -5.728 -3.774 2.391 1.00 98.69 88 ALA A CA 1
ATOM 755 C C . ALA A 1 88 ? -4.941 -4.764 3.260 1.00 98.69 88 ALA A C 1
ATOM 757 O O . ALA A 1 88 ? -3.736 -4.899 3.074 1.00 98.69 88 ALA A O 1
ATOM 758 N N . SER A 1 89 ? -5.619 -5.464 4.176 1.00 98.75 89 SER A N 1
ATOM 759 C CA . SER A 1 89 ? -5.007 -6.484 5.029 1.00 98.75 89 SER A CA 1
ATOM 760 C C . SER A 1 89 ? -4.416 -7.623 4.205 1.00 98.75 89 SER A C 1
ATOM 762 O O . SER A 1 89 ? -3.274 -8.006 4.446 1.00 98.75 89 SER A O 1
ATOM 764 N N . ASP A 1 90 ? -5.157 -8.123 3.216 1.00 98.75 90 ASP A N 1
ATOM 765 C CA . ASP A 1 90 ? -4.697 -9.209 2.347 1.00 98.75 90 ASP A CA 1
ATOM 766 C C . ASP A 1 90 ? -3.442 -8.797 1.568 1.00 98.75 90 ASP A C 1
ATOM 768 O O . ASP A 1 90 ? -2.451 -9.524 1.545 1.00 98.75 90 ASP A O 1
ATOM 772 N N . LEU A 1 91 ? -3.441 -7.588 0.998 1.00 98.75 91 LEU A N 1
ATOM 773 C CA . LEU A 1 91 ? -2.290 -7.061 0.264 1.00 98.75 91 LEU A CA 1
ATOM 774 C C . LEU A 1 91 ? -1.075 -6.815 1.172 1.00 98.75 91 LEU A C 1
ATOM 776 O O . LEU A 1 91 ? 0.048 -7.112 0.771 1.00 98.75 91 LEU A O 1
ATOM 780 N N . TYR A 1 92 ? -1.271 -6.297 2.388 1.00 98.88 92 TYR A N 1
ATOM 781 C CA . TYR A 1 92 ? -0.176 -6.128 3.349 1.00 98.88 92 TYR A CA 1
ATOM 782 C C . TYR A 1 92 ? 0.431 -7.471 3.768 1.00 98.88 92 TYR A C 1
ATOM 784 O O . TYR A 1 92 ? 1.655 -7.592 3.814 1.00 98.88 92 TYR A O 1
ATOM 792 N N . ASN A 1 93 ? -0.404 -8.477 4.038 1.00 98.81 93 ASN A N 1
ATOM 793 C CA . ASN A 1 93 ? 0.057 -9.821 4.385 1.00 98.81 93 ASN A CA 1
ATOM 794 C C . ASN A 1 93 ? 0.816 -10.476 3.229 1.00 98.81 93 ASN A C 1
ATOM 796 O O . ASN A 1 93 ? 1.860 -11.078 3.457 1.00 98.81 93 ASN A O 1
ATOM 800 N N . GLU A 1 94 ? 0.346 -10.311 1.992 1.00 98.62 94 GLU A N 1
ATOM 801 C CA . GLU A 1 94 ? 1.039 -10.832 0.812 1.00 98.62 94 GLU A CA 1
ATOM 802 C C . GLU A 1 94 ? 2.432 -10.209 0.640 1.00 98.62 94 GLU A C 1
ATOM 804 O O . GLU A 1 94 ? 3.399 -10.913 0.353 1.00 98.62 94 GLU A O 1
ATOM 809 N N . ILE A 1 95 ? 2.570 -8.901 0.873 1.00 98.62 95 ILE A N 1
ATOM 810 C CA . ILE A 1 95 ? 3.876 -8.230 0.842 1.00 98.62 95 ILE A CA 1
ATOM 811 C C . ILE A 1 95 ? 4.797 -8.798 1.925 1.00 98.62 95 ILE A C 1
ATOM 813 O O . ILE A 1 95 ? 5.945 -9.120 1.630 1.00 98.62 95 ILE A O 1
ATOM 817 N N . ILE A 1 96 ? 4.311 -8.951 3.162 1.00 98.69 96 ILE A N 1
ATOM 818 C CA . ILE A 1 96 ? 5.096 -9.533 4.265 1.00 98.69 96 ILE A CA 1
ATOM 819 C C . ILE A 1 96 ? 5.527 -10.963 3.918 1.00 98.69 96 ILE A C 1
ATOM 821 O O . ILE A 1 96 ? 6.708 -11.278 4.035 1.00 98.69 96 ILE A O 1
ATOM 825 N N . ARG A 1 97 ? 4.617 -11.785 3.385 1.00 98.56 97 ARG A N 1
ATOM 826 C CA . ARG A 1 97 ? 4.924 -13.142 2.919 1.00 98.56 97 ARG A CA 1
ATOM 827 C C . ARG A 1 97 ? 6.040 -13.143 1.874 1.00 98.56 97 ARG A C 1
ATOM 829 O O . ARG A 1 97 ? 6.959 -13.949 1.962 1.00 98.56 97 ARG A O 1
ATOM 836 N N . LYS A 1 98 ? 6.034 -12.201 0.923 1.00 98.00 98 LYS A N 1
ATOM 837 C CA . LYS A 1 98 ? 7.130 -12.056 -0.052 1.00 98.00 98 LYS A CA 1
ATOM 838 C C . LYS A 1 98 ? 8.469 -11.725 0.601 1.00 98.00 98 LYS A C 1
ATOM 840 O O . LYS A 1 98 ? 9.484 -12.210 0.117 1.00 98.00 98 LYS A O 1
ATOM 845 N N . TYR A 1 99 ? 8.501 -10.932 1.672 1.00 98.12 99 TYR A N 1
ATOM 846 C CA . TYR A 1 99 ? 9.749 -10.703 2.412 1.00 98.12 99 TYR A CA 1
ATOM 847 C C . TYR A 1 99 ? 10.297 -11.976 3.060 1.00 98.12 99 TYR A C 1
ATOM 849 O O . TYR A 1 99 ? 11.513 -12.091 3.190 1.00 98.12 99 TYR A O 1
ATOM 857 N N . ASP A 1 100 ? 9.424 -12.897 3.463 1.00 97.69 100 ASP A N 1
ATOM 858 C CA . ASP A 1 100 ? 9.825 -14.115 4.165 1.00 97.69 100 ASP A CA 1
ATOM 859 C C . ASP A 1 100 ? 10.129 -15.281 3.195 1.00 97.69 100 ASP A C 1
ATOM 861 O O . ASP A 1 100 ? 11.001 -16.099 3.478 1.00 97.69 100 ASP A O 1
ATOM 865 N N . GLU A 1 101 ? 9.462 -15.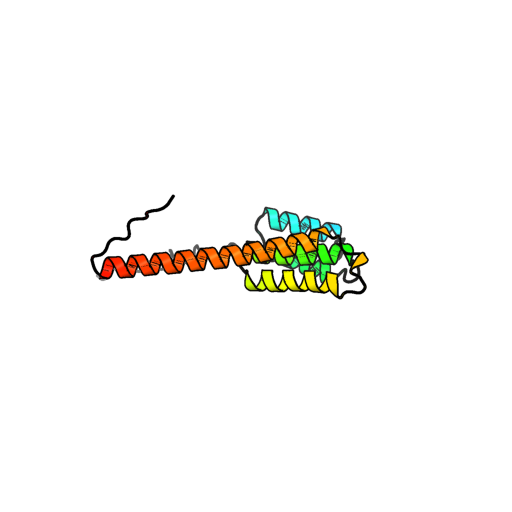345 2.035 1.00 97.62 101 GLU A N 1
ATOM 866 C CA . GLU A 1 101 ? 9.490 -16.519 1.142 1.00 97.62 101 GLU A CA 1
ATOM 867 C C . GLU A 1 101 ? 10.111 -16.269 -0.245 1.00 97.62 101 GLU A C 1
ATOM 869 O O . GLU A 1 101 ? 10.513 -17.217 -0.923 1.00 97.62 101 GLU A O 1
ATOM 874 N N . SER A 1 102 ? 10.171 -15.020 -0.720 1.00 96.69 102 SER A N 1
ATOM 875 C CA . SER A 1 102 ? 10.627 -14.737 -2.089 1.00 96.69 102 SER A CA 1
ATOM 876 C C . SER A 1 102 ? 12.145 -14.894 -2.221 1.00 96.69 102 SER A C 1
ATOM 878 O O . SER A 1 102 ? 12.883 -14.297 -1.433 1.00 96.69 102 SER A O 1
ATOM 880 N N . PRO A 1 103 ? 12.660 -15.547 -3.284 1.00 96.75 103 PRO A N 1
ATOM 881 C CA . PRO A 1 103 ? 14.099 -15.562 -3.564 1.00 96.75 103 PRO A CA 1
ATOM 882 C C . PRO A 1 103 ? 14.653 -14.159 -3.871 1.00 96.75 103 PRO A C 1
ATOM 884 O O . PRO A 1 103 ? 15.860 -13.936 -3.813 1.00 96.75 103 PRO A O 1
ATOM 887 N N . TYR A 1 104 ? 13.777 -13.193 -4.166 1.00 96.75 104 TYR A N 1
ATOM 888 C CA . TYR A 1 104 ? 14.130 -11.801 -4.442 1.00 96.75 104 TYR A CA 1
ATOM 889 C C . TYR A 1 104 ? 14.019 -10.891 -3.212 1.00 96.75 104 TYR A C 1
ATOM 891 O O . TYR A 1 104 ? 14.198 -9.681 -3.345 1.00 96.75 104 TYR A O 1
ATOM 899 N N . ALA A 1 105 ? 13.749 -11.437 -2.018 1.00 96.69 105 ALA A N 1
ATOM 900 C CA . ALA A 1 105 ? 13.544 -10.653 -0.797 1.00 96.69 105 ALA A CA 1
ATOM 901 C C . ALA A 1 105 ? 14.694 -9.679 -0.490 1.00 96.69 105 ALA A C 1
ATOM 903 O O . ALA A 1 105 ? 14.454 -8.561 -0.035 1.00 96.69 105 ALA A O 1
ATOM 904 N N . MET A 1 106 ? 15.935 -10.055 -0.820 1.00 96.62 106 MET A N 1
ATOM 905 C CA . MET A 1 106 ? 17.121 -9.203 -0.654 1.00 96.62 106 MET A CA 1
ATOM 906 C C . MET A 1 106 ? 17.083 -7.901 -1.474 1.00 96.62 106 MET A C 1
ATOM 908 O O . MET A 1 106 ? 17.779 -6.946 -1.138 1.00 96.62 106 MET A O 1
ATOM 912 N N . LEU A 1 107 ? 16.284 -7.850 -2.545 1.00 97.19 107 LEU A N 1
ATOM 913 C CA . LEU A 1 107 ? 16.121 -6.665 -3.390 1.00 97.19 107 LEU A CA 1
ATOM 914 C C . LEU A 1 107 ? 15.053 -5.710 -2.838 1.00 97.19 107 LEU A C 1
ATOM 916 O O . LEU A 1 107 ? 14.994 -4.545 -3.230 1.00 97.19 107 LEU A O 1
ATOM 920 N N . TYR A 1 108 ? 14.192 -6.173 -1.934 1.00 97.56 108 TYR A N 1
ATOM 921 C CA . TYR A 1 108 ? 13.102 -5.362 -1.414 1.00 97.56 108 TYR A CA 1
ATOM 922 C C . TYR A 1 108 ? 13.601 -4.382 -0.356 1.00 97.56 108 TYR A C 1
ATOM 924 O O . TYR A 1 108 ? 14.213 -4.752 0.645 1.00 97.56 108 TYR A O 1
ATOM 932 N N . HIS A 1 109 ? 13.258 -3.104 -0.507 1.00 96.31 109 HIS A N 1
ATOM 933 C CA . HIS A 1 109 ? 13.631 -2.103 0.488 1.00 96.31 109 HIS A CA 1
ATOM 934 C C . HIS A 1 109 ? 12.914 -2.383 1.832 1.00 96.31 109 HIS A C 1
ATOM 936 O O . HIS A 1 109 ? 11.684 -2.341 1.870 1.00 96.31 109 HIS A O 1
ATOM 942 N N . PRO A 1 110 ? 13.606 -2.557 2.975 1.00 95.06 110 PRO A N 1
ATOM 943 C CA . PRO A 1 110 ? 13.020 -3.092 4.220 1.00 95.06 110 PRO A CA 1
ATOM 944 C C . PRO A 1 110 ? 11.893 -2.240 4.825 1.00 95.06 110 PRO A C 1
ATOM 946 O O . PRO A 1 110 ? 11.021 -2.749 5.527 1.00 95.06 110 PRO A O 1
ATOM 949 N N . LYS A 1 111 ? 11.871 -0.932 4.532 1.00 97.62 111 LYS A N 1
ATOM 950 C CA . LYS A 1 111 ? 10.810 -0.015 4.986 1.00 97.62 111 LYS A CA 1
ATOM 951 C C . LYS A 1 111 ? 9.388 -0.501 4.674 1.00 97.62 111 LYS A C 1
ATOM 953 O O . LYS A 1 111 ? 8.499 -0.235 5.477 1.00 97.62 111 LYS A O 1
ATOM 958 N N . PHE A 1 112 ? 9.153 -1.181 3.546 1.00 98.19 112 PHE A N 1
ATOM 959 C CA . PHE A 1 112 ? 7.786 -1.542 3.158 1.00 98.19 112 PHE A CA 1
ATOM 960 C C . PHE A 1 112 ? 7.219 -2.683 3.998 1.00 98.19 112 PHE A C 1
ATOM 962 O O . PHE A 1 112 ? 6.032 -2.634 4.306 1.00 98.19 112 PHE A O 1
ATOM 969 N N . ARG A 1 113 ? 8.053 -3.609 4.494 1.00 98.38 113 ARG A N 1
ATOM 970 C CA . ARG A 1 113 ? 7.636 -4.585 5.517 1.00 98.38 113 ARG A CA 1
ATOM 971 C C . ARG A 1 113 ? 7.070 -3.873 6.747 1.00 98.38 113 ARG A C 1
ATOM 973 O O . ARG A 1 113 ? 5.920 -4.085 7.119 1.00 98.38 113 ARG A O 1
ATOM 980 N N . ARG A 1 114 ? 7.847 -2.939 7.308 1.00 98.25 114 ARG A N 1
ATOM 981 C CA . ARG A 1 114 ? 7.449 -2.162 8.493 1.00 98.25 114 ARG A CA 1
ATOM 982 C C . ARG A 1 114 ? 6.165 -1.363 8.256 1.00 98.25 114 ARG A C 1
ATOM 984 O O . ARG A 1 114 ? 5.313 -1.279 9.135 1.00 98.25 114 ARG A O 1
ATOM 991 N N . LEU A 1 115 ? 6.015 -0.753 7.081 1.00 98.62 115 LEU A N 1
ATOM 992 C CA . LEU A 1 115 ? 4.803 -0.002 6.750 1.00 98.62 115 LEU A CA 1
ATOM 993 C C . LEU A 1 115 ? 3.567 -0.911 6.641 1.00 98.62 115 LEU A C 1
ATOM 995 O O . LEU A 1 115 ? 2.492 -0.504 7.082 1.00 98.62 115 LEU A O 1
ATOM 999 N N . CYS A 1 116 ? 3.713 -2.136 6.126 1.00 98.69 116 CYS A N 1
ATOM 1000 C CA . CYS A 1 116 ? 2.633 -3.129 6.101 1.00 98.69 116 CYS A CA 1
ATOM 1001 C C . CYS A 1 116 ? 2.205 -3.532 7.519 1.00 98.69 116 CYS A C 1
ATOM 1003 O O . CYS A 1 116 ? 1.015 -3.506 7.827 1.00 98.69 116 CYS A O 1
ATOM 1005 N N . GLU A 1 117 ? 3.160 -3.811 8.411 1.00 98.56 117 GLU A N 1
ATOM 1006 C CA . GLU A 1 117 ? 2.896 -4.137 9.823 1.00 98.56 117 GLU A CA 1
ATOM 1007 C C . GLU A 1 117 ? 2.137 -3.004 10.539 1.00 98.56 117 GLU A C 1
ATOM 1009 O O . GLU A 1 117 ? 1.146 -3.235 11.236 1.00 98.56 117 GLU A O 1
ATOM 1014 N N . ILE A 1 118 ? 2.552 -1.751 10.315 1.00 98.56 118 ILE A N 1
ATOM 1015 C CA . ILE A 1 118 ? 1.846 -0.567 10.829 1.00 98.56 118 ILE A CA 1
ATOM 1016 C C . ILE A 1 118 ? 0.427 -0.485 10.249 1.00 98.56 118 ILE A C 1
ATOM 1018 O O . ILE A 1 118 ? -0.525 -0.192 10.978 1.00 98.56 118 ILE A O 1
ATOM 1022 N N . GLY A 1 119 ? 0.271 -0.745 8.949 1.00 98.31 119 GLY A N 1
ATOM 1023 C CA . GLY A 1 119 ? -1.023 -0.782 8.270 1.00 98.31 119 GLY A CA 1
ATOM 1024 C C . GLY A 1 119 ? -1.986 -1.789 8.903 1.00 98.31 119 GLY A C 1
ATOM 1025 O O . GLY A 1 119 ? -3.118 -1.425 9.232 1.00 98.31 119 GLY A O 1
ATOM 1026 N N . LEU A 1 120 ? -1.520 -3.014 9.149 1.00 98.62 120 LEU A N 1
ATOM 1027 C CA . LEU A 1 120 ? -2.286 -4.078 9.805 1.00 98.62 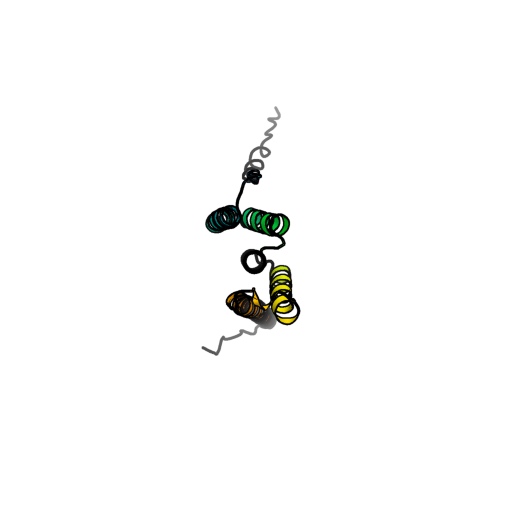120 LEU A CA 1
ATOM 1028 C C . LEU A 1 120 ? -2.692 -3.693 11.233 1.00 98.62 120 LEU A C 1
ATOM 1030 O O . LEU A 1 120 ? -3.874 -3.761 11.577 1.00 98.62 120 LEU A O 1
ATOM 1034 N N . LYS A 1 121 ? -1.754 -3.174 12.033 1.00 98.38 121 LYS A N 1
ATOM 1035 C CA . LYS A 1 121 ? -2.042 -2.691 13.394 1.00 98.38 121 LYS A CA 1
ATOM 1036 C C . LYS A 1 121 ? -3.096 -1.579 13.404 1.00 98.38 121 LYS A C 1
ATOM 1038 O O . LYS A 1 121 ? -3.959 -1.529 14.281 1.00 98.38 121 LYS A O 1
ATOM 1043 N N . ASN A 1 122 ? -3.052 -0.675 12.426 1.00 97.88 122 ASN A N 1
ATOM 1044 C CA . ASN A 1 122 ? -4.041 0.396 12.302 1.00 97.88 122 ASN A CA 1
ATOM 1045 C C . ASN A 1 122 ? -5.436 -0.137 11.944 1.00 97.88 122 ASN A C 1
ATOM 1047 O O . ASN A 1 122 ? -6.434 0.378 12.457 1.00 97.88 122 ASN A O 1
ATOM 1051 N N . ILE A 1 123 ? -5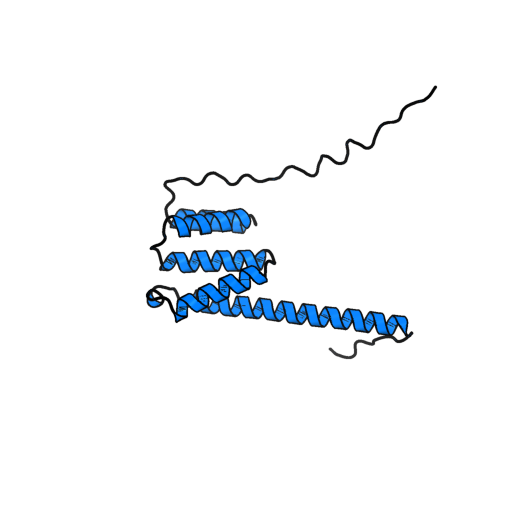.513 -1.162 11.092 1.00 97.69 123 ILE A N 1
ATOM 1052 C CA . ILE A 1 123 ? -6.769 -1.850 10.763 1.00 97.69 123 ILE A CA 1
ATOM 1053 C C . ILE A 1 123 ? -7.346 -2.526 12.013 1.00 97.69 123 ILE A C 1
ATOM 1055 O O . ILE A 1 123 ? -8.522 -2.331 12.329 1.00 97.69 123 ILE A O 1
ATOM 1059 N N . GLU A 1 124 ? -6.519 -3.251 12.765 1.00 96.12 124 GLU A N 1
ATOM 1060 C CA . GLU A 1 124 ? -6.928 -3.912 14.007 1.00 96.12 124 GLU A CA 1
ATOM 1061 C C . GLU A 1 124 ? -7.432 -2.905 15.049 1.00 96.12 124 GLU A C 1
ATOM 1063 O O . GLU A 1 124 ? -8.537 -3.050 15.578 1.00 96.12 124 GLU A O 1
ATOM 1068 N N . LYS A 1 125 ? -6.682 -1.819 15.277 1.00 95.19 125 LYS A N 1
ATOM 1069 C CA . LYS A 1 125 ? -7.087 -0.745 16.193 1.00 95.19 125 LYS A CA 1
ATOM 1070 C C . LYS A 1 125 ? -8.443 -0.155 15.805 1.00 95.19 125 LYS A C 1
ATOM 1072 O O . LYS A 1 125 ? -9.283 0.062 16.675 1.00 95.19 125 LYS A O 1
ATOM 1077 N N . LYS A 1 126 ? -8.684 0.095 14.513 1.00 92.69 126 LYS A N 1
ATOM 1078 C CA . LYS A 1 126 ? -9.985 0.586 14.024 1.00 92.69 126 LYS A CA 1
ATOM 1079 C C . LYS A 1 126 ? -11.109 -0.412 14.296 1.00 92.69 126 LYS A C 1
ATOM 1081 O O . LYS A 1 126 ? -12.168 0.003 14.761 1.00 92.69 126 LYS A O 1
ATOM 1086 N N . LYS A 1 127 ? -10.880 -1.708 14.058 1.00 90.50 127 LYS A N 1
ATOM 1087 C CA . LYS A 1 127 ? -11.851 -2.770 14.368 1.00 90.50 127 LYS A CA 1
ATOM 1088 C C . LYS A 1 127 ? -12.192 -2.788 15.858 1.00 90.50 127 LYS A C 1
ATOM 1090 O O . LYS A 1 127 ? -13.369 -2.812 16.206 1.00 90.50 127 LYS A O 1
ATOM 1095 N N . PHE A 1 128 ? -11.179 -2.713 16.721 1.00 89.62 128 PHE A N 1
ATOM 1096 C CA . PHE A 1 128 ? -11.361 -2.670 18.170 1.00 89.62 128 PHE A CA 1
ATOM 1097 C C . PHE A 1 128 ? -12.151 -1.435 18.623 1.00 89.62 128 PHE A C 1
ATOM 1099 O O . PHE A 1 128 ? -13.117 -1.565 19.371 1.00 89.62 128 PHE A O 1
ATOM 1106 N N . VAL A 1 129 ? -11.791 -0.241 18.136 1.00 90.19 129 VAL A N 1
ATOM 1107 C CA . VAL A 1 129 ? -12.509 1.004 18.459 1.00 90.19 129 VAL A CA 1
ATOM 1108 C C . VAL A 1 129 ? -13.967 0.928 18.007 1.00 90.19 129 VAL A C 1
ATOM 1110 O O . VAL A 1 129 ? -14.857 1.235 18.795 1.00 90.19 129 VAL A O 1
ATOM 1113 N N . ASN A 1 130 ? -14.229 0.462 16.783 1.00 87.75 130 ASN A N 1
ATOM 1114 C CA . ASN A 1 130 ? -15.594 0.305 16.277 1.00 87.75 130 ASN A CA 1
ATOM 1115 C C . ASN A 1 130 ? -16.407 -0.685 17.119 1.00 87.75 130 ASN A C 1
ATOM 1117 O O . ASN A 1 130 ? -17.560 -0.410 17.439 1.00 87.75 130 ASN A O 1
ATOM 1121 N N . LEU A 1 131 ? -15.80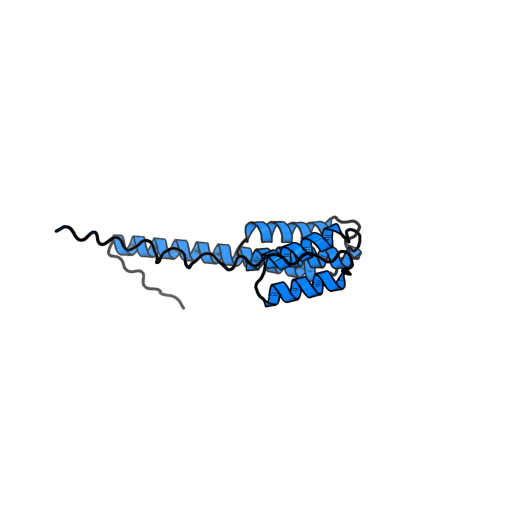4 -1.808 17.520 1.00 90.56 131 LEU A N 1
ATOM 1122 C CA . LEU A 1 131 ? -16.455 -2.794 18.379 1.00 90.56 131 LEU A CA 1
ATOM 1123 C C . LEU A 1 131 ? -16.773 -2.212 19.765 1.00 90.56 131 LEU A C 1
ATOM 1125 O O . LEU A 1 131 ? -17.883 -2.380 20.263 1.00 90.56 131 LEU A O 1
ATOM 1129 N N . ARG A 1 132 ? -15.831 -1.478 20.368 1.00 91.38 132 ARG A N 1
ATOM 1130 C CA . ARG A 1 132 ? -16.040 -0.795 21.654 1.00 91.38 132 ARG A CA 1
ATOM 1131 C C . ARG A 1 132 ? -17.180 0.223 21.575 1.00 91.38 132 ARG A C 1
ATOM 1133 O O . ARG A 1 132 ? -18.012 0.274 22.475 1.00 91.38 132 ARG A O 1
ATOM 1140 N N . LEU A 1 133 ? -17.226 1.018 20.506 1.00 91.00 133 LEU A N 1
ATOM 1141 C CA . LEU A 1 133 ? -18.292 1.999 20.283 1.00 91.00 133 LEU A CA 1
ATOM 1142 C C . LEU A 1 133 ? -19.653 1.324 20.088 1.00 91.00 133 LEU A C 1
ATOM 1144 O O . LEU A 1 133 ? -20.641 1.786 20.653 1.00 91.00 133 LEU A O 1
ATOM 1148 N N . PHE A 1 134 ? -19.699 0.216 19.345 1.00 90.31 134 PHE A N 1
ATOM 1149 C CA . PHE A 1 134 ? -20.914 -0.576 19.167 1.00 90.31 134 PHE A CA 1
ATOM 1150 C C . PHE A 1 134 ? -21.472 -1.074 20.506 1.00 90.31 134 PHE A C 1
ATOM 1152 O O . PHE A 1 134 ? -22.661 -0.904 20.777 1.00 90.31 134 PHE A O 1
ATOM 1159 N N . TRP A 1 135 ? -20.619 -1.635 21.368 1.00 89.44 135 TRP A N 1
ATOM 1160 C CA . TRP A 1 135 ? -21.059 -2.106 22.681 1.00 89.44 135 TRP A CA 1
ATOM 1161 C C . TRP A 1 135 ? -21.551 -0.969 23.576 1.00 89.44 135 TRP A C 1
ATOM 1163 O O . TRP A 1 135 ? -22.639 -1.093 24.131 1.00 89.44 135 TRP A O 1
ATOM 1173 N N . ARG A 1 136 ? -20.837 0.163 23.628 1.00 89.31 136 ARG A N 1
ATOM 1174 C CA . ARG A 1 136 ? -21.283 1.343 24.391 1.00 89.31 136 ARG A CA 1
ATOM 1175 C C . ARG A 1 136 ? -22.634 1.879 23.917 1.00 89.31 136 ARG A C 1
ATOM 1177 O O . ARG A 1 136 ? -23.483 2.219 24.733 1.00 89.31 136 ARG A O 1
ATOM 1184 N N . ALA A 1 137 ? -22.855 1.939 22.603 1.00 90.19 137 ALA A N 1
ATOM 1185 C CA . ALA A 1 137 ? -24.139 2.368 22.051 1.00 90.19 137 ALA A CA 1
ATOM 1186 C C . ALA A 1 137 ? -25.277 1.424 22.469 1.00 90.19 137 ALA A C 1
ATOM 1188 O O . ALA A 1 137 ? -26.374 1.873 22.796 1.00 90.19 137 ALA A O 1
ATOM 1189 N N . ARG A 1 138 ? -25.001 0.117 22.500 1.00 91.00 138 ARG A N 1
ATOM 1190 C CA . ARG A 1 138 ? -25.971 -0.895 22.921 1.00 91.00 138 ARG A CA 1
ATOM 1191 C C . ARG A 1 138 ? -26.276 -0.829 24.419 1.00 91.00 138 ARG A C 1
ATOM 1193 O O . ARG A 1 138 ? -27.439 -0.939 24.787 1.00 91.00 138 ARG A O 1
ATOM 1200 N N . GLU A 1 139 ? -25.262 -0.646 25.263 1.00 88.25 139 GLU A N 1
ATOM 1201 C CA . GLU A 1 139 ? -25.432 -0.462 26.712 1.00 88.25 139 GLU A CA 1
ATOM 1202 C C . GLU A 1 139 ? -26.302 0.757 27.005 1.00 88.25 139 GLU A C 1
ATOM 1204 O O . GLU A 1 139 ? -27.274 0.653 27.749 1.00 88.25 139 GLU A O 1
ATOM 1209 N N . LYS A 1 140 ? -26.014 1.887 26.349 1.00 90.00 140 LYS A N 1
ATOM 1210 C CA . LYS A 1 140 ? -26.812 3.108 26.488 1.00 90.00 140 LYS A CA 1
ATOM 1211 C C . LYS A 1 140 ? -28.279 2.883 26.115 1.00 90.00 140 LYS A C 1
ATOM 1213 O O . LYS A 1 140 ? -29.159 3.271 26.874 1.00 90.00 140 LYS A O 1
ATOM 1218 N N . ALA A 1 141 ? -28.541 2.209 24.994 1.00 90.00 141 ALA A N 1
ATOM 1219 C CA . ALA A 1 141 ? -29.904 1.894 24.567 1.00 90.00 141 ALA A CA 1
ATOM 1220 C C . ALA A 1 141 ? -30.635 0.959 25.548 1.00 90.00 141 ALA A C 1
ATOM 1222 O O . ALA A 1 141 ? -31.832 1.122 25.776 1.00 90.00 141 ALA A O 1
ATOM 1223 N N . TRP A 1 142 ? -29.928 -0.010 26.139 1.00 89.06 142 TRP A N 1
ATOM 1224 C CA . TRP A 1 142 ? -30.489 -0.871 27.182 1.00 89.06 142 TRP A CA 1
ATOM 1225 C C . TRP A 1 142 ? -30.827 -0.069 28.445 1.00 89.06 142 TRP A C 1
ATOM 1227 O O . TRP A 1 142 ? -31.932 -0.208 28.960 1.00 89.06 142 TRP A O 1
ATOM 1237 N N . ALA A 1 143 ? -29.932 0.805 28.911 1.00 88.81 143 ALA A N 1
ATOM 1238 C CA . ALA A 1 143 ? -30.171 1.620 30.103 1.00 88.81 143 ALA A CA 1
ATOM 1239 C C . ALA A 1 143 ? -31.394 2.537 29.921 1.00 88.81 143 ALA A C 1
ATOM 1241 O O . ALA A 1 143 ? -32.309 2.517 30.744 1.00 88.81 143 ALA A O 1
ATOM 1242 N N . GLU A 1 144 ? -31.479 3.237 28.782 1.00 89.12 144 GLU A N 1
ATOM 1243 C CA . GLU A 1 144 ? -32.617 4.101 28.436 1.00 89.12 144 GLU A CA 1
ATOM 1244 C C . GLU A 1 144 ? -33.955 3.337 28.431 1.00 89.12 144 GLU A C 1
ATOM 1246 O O . GLU A 1 144 ? -34.962 3.857 28.912 1.00 89.12 144 GLU A O 1
ATOM 1251 N N . GLN A 1 145 ? -33.976 2.089 27.946 1.00 90.19 145 GLN A N 1
ATOM 1252 C CA . GLN A 1 145 ? -35.179 1.241 27.961 1.00 90.19 145 GLN A CA 1
ATOM 1253 C C . GLN A 1 145 ? -35.608 0.812 29.368 1.00 90.19 145 GLN A C 1
ATOM 1255 O O . GLN A 1 145 ? -36.792 0.558 29.585 1.00 90.19 145 GLN A O 1
ATOM 1260 N N . ASN A 1 146 ? -34.672 0.732 30.313 1.00 91.31 146 ASN A N 1
ATOM 1261 C CA . ASN A 1 146 ? -34.931 0.297 31.686 1.00 91.31 146 ASN A CA 1
ATOM 1262 C C . ASN A 1 146 ? -35.063 1.473 32.671 1.00 91.31 146 ASN A C 1
ATOM 1264 O O . ASN A 1 146 ? -35.169 1.257 33.875 1.00 91.31 146 ASN A O 1
ATOM 1268 N N . GLY A 1 147 ? -35.090 2.718 32.177 1.00 85.25 147 GLY A N 1
ATOM 1269 C CA . GLY A 1 147 ? -35.166 3.914 33.023 1.00 85.25 147 GLY A CA 1
ATOM 1270 C C . GLY A 1 147 ? -33.879 4.202 33.805 1.00 85.25 147 GLY A C 1
ATOM 1271 O O . GLY A 1 147 ? -33.903 4.990 34.749 1.00 85.25 147 GLY A O 1
ATOM 1272 N N . GLU A 1 148 ? -32.765 3.581 33.418 1.00 80.62 148 GLU A N 1
ATOM 1273 C CA . GLU A 1 148 ? -31.440 3.792 33.994 1.00 80.62 148 GLU A CA 1
ATOM 1274 C C . GLU A 1 148 ? -30.641 4.785 33.135 1.00 80.62 148 GLU A C 1
ATOM 1276 O O . GLU A 1 148 ? -30.788 4.846 31.913 1.00 80.62 148 GLU A O 1
ATOM 1281 N N . SER A 1 149 ? -29.760 5.574 33.754 1.00 74.88 149 SER A N 1
ATOM 1282 C CA . SER A 1 149 ? -28.854 6.473 33.030 1.00 74.88 149 SER A CA 1
ATOM 1283 C C . SER A 1 149 ? -27.407 6.054 33.239 1.00 74.88 149 SER A C 1
ATOM 1285 O O . SER A 1 149 ? -26.947 5.988 34.379 1.00 74.88 149 SER A O 1
ATOM 1287 N N . ILE A 1 150 ? -26.667 5.835 32.151 1.00 72.69 150 ILE A N 1
ATOM 1288 C CA . ILE A 1 150 ? -25.223 5.590 32.224 1.00 72.69 150 ILE A CA 1
ATOM 1289 C C . ILE A 1 150 ? -24.527 6.931 32.458 1.00 72.69 150 ILE A C 1
ATOM 1291 O O . ILE A 1 150 ? -24.486 7.780 31.567 1.00 72.69 150 ILE A O 1
ATOM 1295 N N . THR A 1 151 ? -23.992 7.137 33.659 1.00 70.75 151 THR A N 1
ATOM 1296 C CA . THR A 1 151 ? -23.050 8.225 33.931 1.00 70.75 151 THR A CA 1
ATOM 1297 C C . THR A 1 151 ? -21.664 7.792 33.470 1.00 70.75 151 THR A C 1
ATOM 1299 O O . THR A 1 151 ? -21.141 6.795 33.966 1.00 70.75 151 THR A O 1
ATOM 1302 N N . ASP A 1 152 ? -21.061 8.534 32.541 1.00 64.12 152 ASP A N 1
ATOM 1303 C CA . ASP A 1 152 ? -19.669 8.339 32.128 1.00 64.12 152 ASP A CA 1
ATOM 1304 C C . ASP A 1 152 ? -18.723 8.729 33.282 1.00 64.12 152 ASP A C 1
ATOM 1306 O O . ASP A 1 152 ? -18.140 9.811 33.302 1.00 64.12 152 ASP A O 1
ATOM 1310 N N . THR A 1 153 ? -18.568 7.865 34.283 1.00 64.00 153 THR A N 1
ATOM 1311 C CA . THR A 1 153 ? -17.438 7.950 35.209 1.00 64.00 153 THR A CA 1
ATOM 1312 C C . THR A 1 153 ? -16.265 7.230 34.565 1.00 64.00 153 THR A C 1
ATOM 1314 O O . THR A 1 153 ? -16.166 6.013 34.674 1.00 64.00 153 THR A O 1
ATOM 1317 N N . GLU A 1 154 ? -15.449 7.970 33.812 1.00 50.56 154 GLU A N 1
ATOM 1318 C CA . GLU A 1 154 ? -13.976 7.932 33.854 1.00 50.56 154 GLU A CA 1
ATOM 1319 C C . GLU A 1 154 ? -13.360 8.709 32.675 1.00 50.56 154 GLU A C 1
ATOM 1321 O O . GLU A 1 154 ? -13.684 8.490 31.503 1.00 50.56 154 GLU A O 1
ATOM 1326 N N . THR A 1 155 ? -12.478 9.636 33.065 1.00 40.91 155 THR A N 1
ATOM 1327 C CA . THR A 1 155 ? -11.504 10.425 32.291 1.00 40.91 155 THR A CA 1
ATOM 1328 C C . THR A 1 155 ? -10.462 9.573 31.582 1.00 40.91 155 THR A C 1
ATOM 1330 O O . THR A 1 155 ? -9.971 8.622 32.228 1.00 40.91 155 THR A O 1
#

Secondary structure (DSSP, 8-state):
-------SSSSSGGG-----PPPPPPTT--HHHHHHHHHHHHHTT-HHHHHHHHHHHHHH-TT-HHHHHHHHHHHHHHHHHTT-HHHHHHHHHHHHHHHHH-TTGGGS-THHHHHHHHHHHHHHHHHHHHHHHHHHHHHHHHHHHTT--------

Sequence (155 aa):
MSKLRWYPFICILALFSCAGRIKQIDPEWTEEMFFRQARLAMDEYRYKRALYYYGVFLVRYPENYQLAIVAEYERAFISYKMGNYAIASDLYNEIIRKYDESPYAMLYHPKFRRLCEIGLKNIEKKKFVNLRLFWRAREKAWAEQNGESITDTET